Protein AF-A0A5E5P3U2-F1 (afdb_monomer_lite)

Organism: NCBI:txid93218

Foldseek 3Di:
DVPVVVVVVVVVVPDPDPPPQDDDPNHGVVVVVVVVVVVVVVVVVVVCCCCVPVPVPPPPD

Sequence (61 aa):
MRHAELGIESIKVVPAAPVPMMTLMGYSVADWASAATLLYVVMLACHYIYKNFIKPSGKEE

Radius of gyration: 24.67 Å; chains: 1; bounding box: 39×22×72 Å

Structure (mmCIF, N/CA/C/O backbone):
data_AF-A0A5E5P3U2-F1
#
_entry.id   AF-A0A5E5P3U2-F1
#
loop_
_atom_site.group_PDB
_atom_site.id
_atom_site.type_symbol
_atom_site.label_atom_id
_atom_site.label_alt_id
_atom_site.label_comp_id
_atom_site.label_asym_id
_atom_site.label_entity_id
_atom_site.label_seq_id
_atom_site.pdbx_PDB_ins_code
_atom_site.Cartn_x
_atom_site.Cartn_y
_atom_site.Cartn_z
_atom_site.occupancy
_atom_site.B_iso_or_equiv
_atom_site.auth_seq_id
_atom_site.auth_comp_id
_atom_site.auth_asym_id
_atom_site.auth_atom_id
_atom_site.pdbx_PDB_model_num
ATOM 1 N N . MET A 1 1 ? -12.088 5.748 -51.125 1.00 50.78 1 MET A N 1
ATOM 2 C CA . MET A 1 1 ? -12.642 5.196 -49.868 1.00 50.78 1 MET A CA 1
ATOM 3 C C . MET A 1 1 ? -12.248 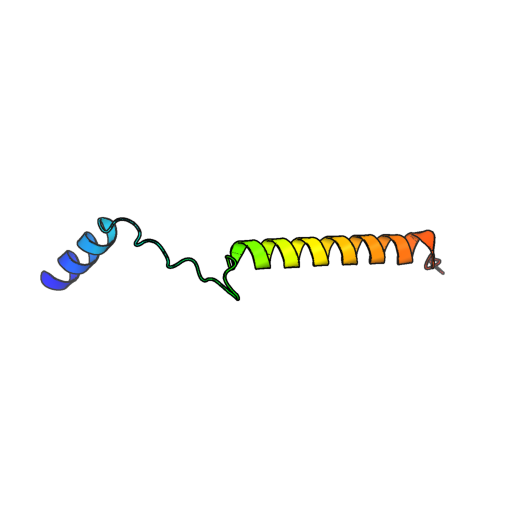3.738 -49.574 1.00 50.78 1 MET A C 1
ATOM 5 O O . MET A 1 1 ? -12.579 3.285 -48.501 1.00 50.78 1 MET A O 1
ATOM 9 N N . ARG A 1 2 ? -11.482 3.012 -50.415 1.00 51.81 2 ARG A N 1
ATOM 10 C CA . ARG A 1 2 ? -11.080 1.610 -50.118 1.00 51.81 2 ARG A CA 1
ATOM 11 C C . ARG A 1 2 ? -9.835 1.437 -49.233 1.00 51.81 2 ARG A C 1
ATOM 13 O O . ARG A 1 2 ? -9.618 0.364 -48.693 1.00 51.81 2 ARG A O 1
ATOM 20 N N . HIS A 1 3 ? -9.003 2.470 -49.088 1.00 52.25 3 HIS A N 1
ATOM 21 C CA . HIS A 1 3 ? -7.739 2.367 -48.340 1.00 52.25 3 HIS A CA 1
ATOM 22 C C . HIS A 1 3 ? -7.898 2.570 -46.829 1.00 52.25 3 HIS A C 1
ATOM 24 O O . HIS A 1 3 ? -7.081 2.073 -46.064 1.00 52.25 3 HIS A O 1
ATOM 30 N N . ALA A 1 4 ? -8.946 3.281 -46.398 1.00 52.97 4 ALA A N 1
ATOM 31 C CA . ALA A 1 4 ? -9.209 3.516 -44.980 1.00 52.97 4 ALA A CA 1
ATOM 32 C C . ALA A 1 4 ? -9.765 2.260 -44.286 1.00 52.97 4 ALA A C 1
ATOM 34 O O . ALA A 1 4 ? -9.396 1.979 -43.153 1.00 52.97 4 ALA A O 1
ATOM 35 N N . GLU A 1 5 ? -10.590 1.468 -44.979 1.00 52.28 5 GLU A N 1
ATOM 36 C CA . GLU A 1 5 ? -11.188 0.245 -44.422 1.00 52.28 5 GLU A CA 1
ATOM 37 C C . GLU A 1 5 ? -10.154 -0.880 -44.229 1.00 52.28 5 GLU A C 1
ATOM 39 O O . GLU A 1 5 ? -10.128 -1.510 -43.174 1.00 52.28 5 GLU A O 1
ATOM 44 N N . LEU A 1 6 ? -9.207 -1.037 -45.165 1.00 54.50 6 LEU A N 1
ATOM 45 C CA . LEU A 1 6 ? -8.079 -1.982 -45.050 1.00 54.50 6 LEU A CA 1
ATOM 46 C C . LEU A 1 6 ? -7.150 -1.685 -43.853 1.00 54.50 6 LEU A C 1
ATOM 48 O O . LEU A 1 6 ? -6.538 -2.591 -43.281 1.00 54.50 6 LEU A O 1
ATOM 52 N N . GLY A 1 7 ? -7.053 -0.418 -43.442 1.00 52.31 7 GLY A N 1
ATOM 53 C CA . GLY A 1 7 ? -6.297 -0.017 -42.253 1.00 52.31 7 GLY A CA 1
ATOM 54 C C . GLY A 1 7 ? -6.991 -0.388 -40.940 1.00 52.31 7 GLY A C 1
ATOM 55 O O . GLY A 1 7 ? -6.322 -0.630 -39.942 1.00 52.31 7 GLY A O 1
ATOM 56 N N . ILE A 1 8 ? -8.323 -0.482 -40.930 1.00 55.16 8 ILE A N 1
ATOM 57 C CA . ILE A 1 8 ? -9.101 -0.788 -39.719 1.00 55.16 8 ILE A CA 1
ATOM 58 C C . ILE A 1 8 ? -9.187 -2.301 -39.489 1.00 55.16 8 ILE A C 1
ATOM 60 O O . ILE A 1 8 ? -9.129 -2.757 -38.345 1.00 55.16 8 ILE A O 1
ATOM 64 N N . GLU A 1 9 ? -9.274 -3.099 -40.555 1.00 53.66 9 GLU A N 1
ATOM 65 C CA . GLU A 1 9 ? -9.306 -4.563 -40.440 1.00 53.66 9 GLU A CA 1
ATOM 66 C C . GLU A 1 9 ? -7.962 -5.160 -40.010 1.00 53.66 9 GLU A C 1
ATOM 68 O O . GLU A 1 9 ? -7.939 -6.154 -39.288 1.00 53.66 9 GLU A O 1
ATOM 73 N N . SER A 1 10 ? -6.842 -4.523 -40.362 1.00 52.25 10 SER A N 1
ATOM 74 C CA . SER A 1 10 ? -5.515 -4.982 -39.934 1.00 52.25 10 SER A CA 1
ATOM 75 C C . SER A 1 10 ? -5.255 -4.748 -38.442 1.00 52.25 10 SER A C 1
ATOM 77 O O . SER A 1 10 ? -4.613 -5.583 -37.813 1.00 52.25 10 SER A O 1
ATOM 79 N N . ILE A 1 11 ? -5.833 -3.707 -37.828 1.00 54.12 11 ILE A N 1
ATOM 80 C CA . ILE A 1 11 ? -5.716 -3.448 -36.378 1.00 54.12 11 ILE A CA 1
ATOM 81 C C . ILE A 1 11 ? -6.384 -4.554 -35.546 1.00 54.12 11 ILE A C 1
ATOM 83 O O . ILE A 1 11 ? -5.927 -4.851 -34.445 1.00 54.12 11 ILE A O 1
ATOM 87 N N . LYS A 1 12 ? -7.432 -5.208 -36.067 1.00 54.03 12 LYS A N 1
ATOM 88 C CA . LYS A 1 12 ? -8.119 -6.305 -35.359 1.00 54.03 12 LYS A CA 1
ATOM 89 C C . LYS A 1 12 ? -7.320 -7.611 -35.320 1.00 54.03 12 LYS A C 1
ATOM 91 O O . LYS A 1 12 ? -7.623 -8.465 -34.494 1.00 54.03 12 LYS A O 1
ATOM 96 N N . VAL A 1 13 ? -6.341 -7.777 -36.211 1.00 56.53 13 VAL A N 1
ATOM 97 C CA . VAL A 1 13 ? -5.572 -9.025 -36.383 1.00 56.53 13 VAL A CA 1
ATOM 98 C C . VAL A 1 13 ? -4.151 -8.901 -35.824 1.00 56.53 13 VAL A C 1
ATOM 100 O O . VAL A 1 13 ? -3.427 -9.891 -35.741 1.00 56.53 13 VAL A O 1
ATOM 103 N N . VAL A 1 14 ? -3.741 -7.706 -35.388 1.00 55.75 14 VAL A N 1
ATOM 104 C CA . VAL A 1 14 ? -2.470 -7.544 -34.681 1.00 55.75 14 VAL A CA 1
ATOM 105 C C . VAL A 1 14 ? -2.609 -8.224 -33.313 1.00 55.75 14 VAL A C 1
ATOM 107 O O . VAL A 1 14 ? -3.472 -7.815 -32.530 1.00 55.75 14 VAL A O 1
ATOM 110 N N . PRO A 1 15 ? -1.803 -9.258 -32.996 1.00 54.06 15 PRO A N 1
ATOM 111 C CA . PRO A 1 15 ? -1.766 -9.797 -31.643 1.00 54.06 15 PRO A CA 1
ATOM 112 C C . PRO A 1 15 ? -1.462 -8.628 -30.716 1.00 54.06 15 PRO A C 1
ATOM 114 O O . PRO A 1 15 ? -0.528 -7.884 -31.010 1.00 54.06 15 PRO A O 1
ATOM 117 N N . ALA A 1 16 ? -2.282 -8.439 -29.673 1.00 61.75 16 ALA A N 1
ATOM 118 C CA . ALA A 1 16 ? -2.141 -7.355 -28.706 1.00 61.75 16 ALA A CA 1
ATOM 119 C C . ALA A 1 16 ? -0.655 -7.172 -28.405 1.00 61.75 16 ALA A C 1
ATOM 121 O O . ALA A 1 16 ? -0.039 -8.044 -27.788 1.00 61.75 16 ALA A O 1
ATOM 122 N N . ALA A 1 17 ? -0.068 -6.108 -28.969 1.00 56.97 17 ALA A N 1
ATOM 123 C CA . ALA A 1 17 ? 1.359 -5.881 -28.851 1.00 56.97 17 ALA A CA 1
ATOM 124 C C . ALA A 1 17 ? 1.656 -5.919 -27.353 1.00 56.97 17 ALA A C 1
ATOM 126 O O . ALA A 1 17 ? 0.881 -5.314 -26.602 1.00 56.97 17 ALA A O 1
ATOM 127 N N . PRO A 1 18 ? 2.674 -6.672 -26.900 1.00 54.53 18 PRO A N 1
ATOM 128 C CA . PRO A 1 18 ? 2.969 -6.768 -25.483 1.00 54.53 18 PRO A CA 1
ATOM 129 C C . PRO A 1 18 ? 3.136 -5.342 -24.980 1.00 54.53 18 PRO A C 1
ATOM 131 O O . PRO A 1 18 ? 4.078 -4.649 -25.366 1.00 54.53 18 PRO A O 1
ATOM 134 N N . VAL A 1 19 ? 2.149 -4.875 -24.209 1.00 59.69 19 VAL A N 1
ATOM 135 C CA . VAL A 1 19 ? 2.180 -3.545 -23.618 1.00 59.69 19 VAL A CA 1
ATOM 136 C C . VAL A 1 19 ? 3.466 -3.542 -22.813 1.00 59.69 19 VAL A C 1
ATO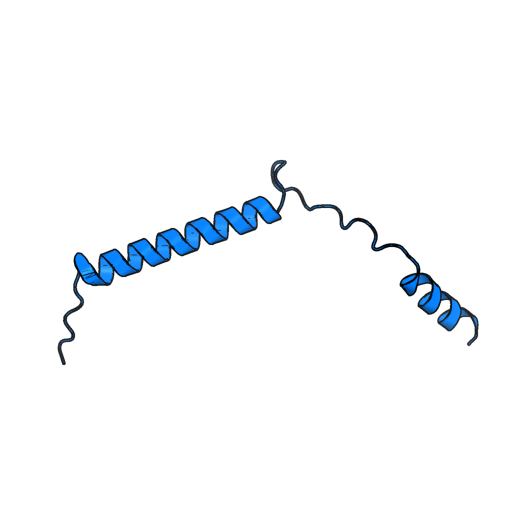M 138 O O . VAL A 1 19 ? 3.610 -4.421 -21.957 1.00 59.69 19 VAL A O 1
ATOM 141 N N . PRO A 1 20 ? 4.436 -2.664 -23.124 1.00 58.25 20 PRO A N 1
ATOM 142 C CA . PRO A 1 20 ? 5.690 -2.654 -22.400 1.00 58.25 20 PRO A CA 1
ATOM 143 C C . PRO A 1 20 ? 5.331 -2.506 -20.928 1.00 58.25 20 PRO A C 1
ATOM 145 O O . PRO A 1 20 ? 4.714 -1.516 -20.533 1.00 58.25 20 PRO A O 1
ATOM 148 N N . MET A 1 21 ? 5.628 -3.552 -20.153 1.00 60.97 21 MET A N 1
ATOM 149 C CA . MET A 1 21 ? 5.411 -3.575 -18.715 1.00 60.97 21 MET A CA 1
ATOM 150 C C . MET A 1 21 ? 6.179 -2.379 -18.177 1.00 60.97 21 MET A C 1
ATOM 152 O O . MET A 1 21 ? 7.408 -2.390 -18.174 1.00 60.97 21 MET A O 1
ATOM 156 N N . MET A 1 22 ? 5.468 -1.304 -17.829 1.00 70.06 22 MET A N 1
ATOM 157 C CA . MET A 1 22 ? 6.110 -0.132 -17.261 1.00 70.06 22 MET A CA 1
ATOM 158 C C . MET A 1 22 ? 6.770 -0.599 -15.972 1.00 70.06 22 MET A C 1
ATOM 160 O O . MET A 1 22 ? 6.103 -1.057 -15.045 1.00 70.06 22 MET A O 1
ATOM 164 N N . THR A 1 23 ? 8.093 -0.549 -15.955 1.00 69.75 23 THR A N 1
ATOM 165 C CA . THR A 1 23 ? 8.886 -0.856 -14.775 1.00 69.75 23 THR A CA 1
ATOM 166 C C . THR A 1 23 ? 9.276 0.449 -14.108 1.00 69.75 23 THR A C 1
ATOM 168 O O . THR A 1 23 ? 9.824 1.336 -14.764 1.00 69.75 23 THR A O 1
ATOM 171 N N . LEU A 1 24 ? 9.047 0.559 -12.807 1.00 68.00 24 LEU A N 1
ATOM 172 C CA . LEU A 1 24 ? 9.536 1.654 -11.981 1.00 68.00 24 LEU A CA 1
ATOM 173 C C . LEU A 1 24 ? 10.582 1.090 -11.014 1.00 68.00 24 LEU A C 1
ATOM 175 O O . LEU A 1 24 ? 10.294 0.168 -10.254 1.00 68.00 24 LEU A O 1
ATOM 179 N N . MET A 1 25 ? 11.807 1.623 -11.064 1.00 77.44 25 MET A N 1
ATOM 180 C CA . MET A 1 25 ? 12.959 1.129 -10.284 1.00 77.44 25 MET A CA 1
ATOM 181 C C . MET A 1 25 ? 13.251 -0.375 -10.465 1.00 77.44 25 MET A C 1
ATOM 183 O O . MET A 1 25 ? 13.703 -1.041 -9.540 1.00 77.44 25 MET A O 1
ATOM 187 N N . GLY A 1 26 ? 12.980 -0.922 -11.653 1.00 77.00 26 GLY A N 1
ATOM 188 C CA . GLY A 1 26 ? 13.186 -2.345 -11.950 1.00 77.00 26 GLY A CA 1
ATOM 189 C C . GLY A 1 26 ? 12.070 -3.279 -11.467 1.00 77.00 26 GLY A C 1
ATOM 190 O O . GLY A 1 26 ? 12.128 -4.466 -11.767 1.00 77.00 26 GLY A O 1
ATOM 191 N N . TYR A 1 27 ? 11.037 -2.759 -10.796 1.00 73.69 27 TYR A N 1
ATOM 192 C CA . TYR A 1 27 ? 9.831 -3.505 -10.421 1.00 73.69 27 TYR A CA 1
ATOM 193 C C . TYR A 1 27 ? 8.671 -3.161 -11.344 1.00 73.69 27 TYR A C 1
ATOM 195 O O . TYR A 1 27 ? 8.594 -2.040 -11.856 1.00 73.69 27 TYR A O 1
ATOM 203 N N . SER A 1 28 ? 7.752 -4.102 -11.555 1.00 78.12 28 SER A N 1
ATOM 204 C CA . SER A 1 28 ? 6.559 -3.827 -12.352 1.00 78.12 28 SER A CA 1
ATOM 205 C C . SER A 1 28 ? 5.721 -2.740 -11.674 1.00 78.12 28 SER A C 1
ATOM 207 O O . SER A 1 28 ? 5.572 -2.728 -10.453 1.00 78.12 28 SER A O 1
ATOM 209 N N . VAL A 1 29 ? 5.111 -1.836 -12.445 1.00 78.94 29 VAL A N 1
ATOM 210 C CA . VAL A 1 29 ? 4.097 -0.905 -11.913 1.00 78.94 29 VAL A CA 1
ATOM 211 C C . VAL A 1 29 ? 2.963 -1.664 -11.208 1.00 78.94 29 VAL A C 1
ATOM 213 O O . VAL A 1 29 ? 2.392 -1.148 -10.251 1.00 78.94 29 VAL A O 1
ATOM 216 N N . ALA A 1 30 ? 2.682 -2.909 -11.606 1.00 81.88 30 ALA A N 1
ATOM 217 C CA . ALA A 1 30 ? 1.732 -3.772 -10.905 1.00 81.88 30 ALA A CA 1
ATOM 218 C C . ALA A 1 30 ? 2.171 -4.101 -9.463 1.00 81.88 30 ALA A C 1
ATOM 220 O O . ALA A 1 30 ? 1.331 -4.126 -8.560 1.00 81.88 30 ALA A O 1
ATOM 221 N N . ASP A 1 31 ? 3.473 -4.288 -9.224 1.00 84.06 31 ASP A N 1
ATOM 222 C CA . ASP A 1 31 ? 4.014 -4.518 -7.878 1.00 84.06 31 ASP A CA 1
ATOM 223 C C . ASP A 1 31 ? 3.858 -3.261 -7.019 1.00 84.06 31 ASP 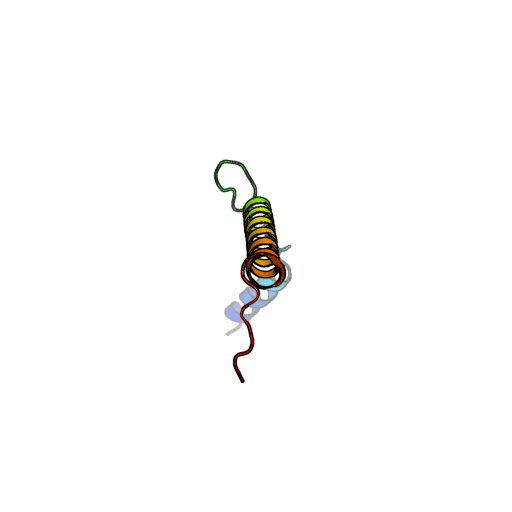A C 1
ATOM 225 O O . ASP A 1 31 ? 3.428 -3.333 -5.868 1.00 84.06 31 ASP A O 1
ATOM 229 N N . TRP A 1 32 ? 4.109 -2.087 -7.603 1.00 86.62 32 TRP A N 1
ATOM 230 C CA . TRP A 1 32 ? 3.902 -0.801 -6.935 1.00 86.62 32 TRP A CA 1
ATOM 231 C C . TRP A 1 32 ? 2.432 -0.521 -6.625 1.00 86.62 32 TRP A C 1
ATOM 233 O O . TRP A 1 32 ? 2.114 -0.055 -5.531 1.00 86.62 32 TRP A O 1
ATOM 243 N N . ALA A 1 33 ? 1.524 -0.837 -7.550 1.00 85.81 33 ALA A N 1
ATOM 244 C CA . ALA A 1 33 ? 0.086 -0.718 -7.326 1.00 85.81 33 ALA A CA 1
ATOM 245 C C . ALA A 1 33 ? -0.381 -1.654 -6.200 1.00 85.81 33 ALA A C 1
ATOM 247 O O . ALA A 1 33 ? -1.168 -1.254 -5.337 1.00 85.81 33 ALA A O 1
ATOM 248 N N . SER A 1 34 ? 0.153 -2.876 -6.160 1.00 88.88 34 SER A N 1
ATOM 249 C CA . SER A 1 34 ? -0.136 -3.845 -5.099 1.00 88.88 34 SER A CA 1
ATOM 250 C C . SER A 1 34 ? 0.388 -3.359 -3.744 1.00 88.88 34 SER A C 1
ATOM 252 O O . SER A 1 34 ? -0.346 -3.382 -2.755 1.00 88.88 34 SER A O 1
ATOM 254 N N . ALA A 1 35 ? 1.614 -2.831 -3.701 1.00 89.88 35 ALA A N 1
ATOM 255 C CA . ALA A 1 35 ? 2.215 -2.263 -2.496 1.00 89.88 35 ALA A CA 1
ATOM 256 C C . ALA A 1 35 ? 1.445 -1.036 -1.977 1.00 89.88 35 ALA A C 1
ATOM 258 O O . ALA A 1 35 ? 1.170 -0.941 -0.780 1.00 89.88 35 ALA A O 1
ATOM 259 N N . ALA A 1 36 ? 1.044 -0.122 -2.866 1.00 91.19 36 ALA A N 1
ATOM 260 C CA . ALA A 1 36 ? 0.234 1.043 -2.511 1.00 91.19 36 ALA A CA 1
ATOM 261 C C . ALA A 1 36 ? -1.138 0.633 -1.956 1.00 91.19 36 ALA A C 1
ATOM 263 O O . ALA A 1 36 ? -1.599 1.190 -0.959 1.00 91.19 36 ALA A O 1
ATOM 264 N N . THR A 1 37 ? -1.766 -0.378 -2.561 1.00 93.06 37 THR A N 1
ATOM 265 C CA . THR A 1 37 ? -3.043 -0.924 -2.084 1.00 93.06 37 THR A CA 1
ATOM 266 C C . THR A 1 37 ? -2.895 -1.533 -0.692 1.00 93.06 37 THR A C 1
ATOM 268 O O . THR A 1 37 ? -3.704 -1.257 0.194 1.00 93.06 37 THR A O 1
ATOM 271 N N . LEU A 1 38 ? -1.834 -2.309 -0.465 1.00 93.00 38 LEU A N 1
ATOM 272 C CA . LEU A 1 38 ? -1.549 -2.906 0.837 1.00 93.00 38 LEU A CA 1
ATOM 273 C C . LEU A 1 38 ? -1.314 -1.832 1.907 1.00 93.00 38 LEU A C 1
ATOM 275 O O . LEU A 1 38 ? -1.903 -1.907 2.985 1.00 93.00 38 LEU A O 1
ATOM 279 N N . LEU A 1 39 ? -0.525 -0.800 1.593 1.00 94.88 39 LEU A N 1
ATOM 280 C CA . LEU A 1 39 ? -0.303 0.339 2.486 1.00 94.88 39 LEU A CA 1
ATOM 281 C C . LEU A 1 39 ? -1.624 1.030 2.848 1.00 94.88 39 LEU A C 1
ATOM 283 O O . LEU A 1 39 ? -1.873 1.311 4.021 1.00 94.8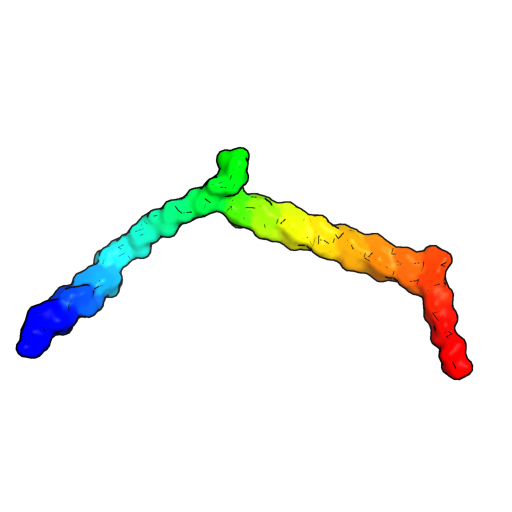8 39 LEU A O 1
ATOM 287 N N . TYR A 1 40 ? -2.479 1.273 1.854 1.00 92.75 40 TYR A N 1
ATOM 288 C CA . TYR A 1 40 ? -3.775 1.908 2.057 1.00 92.75 40 TYR A CA 1
ATOM 289 C C . TYR A 1 40 ? -4.674 1.090 2.991 1.00 92.75 40 TYR A C 1
ATOM 291 O O . TYR A 1 40 ? -5.227 1.638 3.944 1.00 92.75 40 TYR A O 1
ATOM 299 N N . VAL A 1 41 ? -4.775 -0.224 2.775 1.00 94.88 41 VAL A N 1
ATOM 300 C CA . VAL A 1 41 ? -5.579 -1.116 3.626 1.00 94.88 41 VAL A CA 1
ATOM 301 C C . VAL A 1 41 ? -5.049 -1.142 5.060 1.00 94.88 41 VAL A C 1
ATOM 303 O O . VAL A 1 41 ? -5.840 -1.060 6.000 1.00 94.88 41 VAL A O 1
ATOM 306 N N . VAL A 1 42 ? -3.726 -1.194 5.249 1.00 95.50 42 VAL A N 1
ATOM 307 C CA . VAL A 1 42 ? -3.107 -1.141 6.584 1.00 95.50 42 VAL A CA 1
ATOM 308 C C . VAL A 1 42 ? -3.414 0.188 7.273 1.00 95.50 42 VAL A C 1
ATOM 310 O O . VAL A 1 42 ? -3.832 0.187 8.430 1.00 95.50 42 VAL A O 1
ATOM 313 N N . MET A 1 43 ? -3.284 1.318 6.571 1.00 93.94 43 MET A N 1
ATOM 314 C CA . MET A 1 43 ? -3.648 2.627 7.123 1.00 93.94 43 MET A CA 1
ATOM 315 C C . MET A 1 43 ? -5.125 2.691 7.512 1.00 93.94 43 MET A C 1
ATOM 317 O O . MET A 1 43 ? -5.450 3.211 8.579 1.00 93.94 43 MET A O 1
ATOM 321 N N . LEU A 1 44 ? -6.016 2.138 6.686 1.00 92.19 44 LEU A N 1
ATOM 322 C CA . LEU A 1 44 ? -7.450 2.108 6.958 1.00 92.19 44 LEU A CA 1
ATOM 323 C C . LEU A 1 44 ? -7.769 1.252 8.191 1.00 92.19 44 LEU A C 1
ATOM 325 O O . LEU A 1 44 ? -8.532 1.677 9.059 1.00 92.19 44 LEU A O 1
ATOM 329 N N . ALA A 1 45 ? -7.136 0.083 8.310 1.00 91.00 45 ALA A N 1
ATOM 330 C CA . ALA A 1 45 ? -7.262 -0.791 9.470 1.00 91.00 45 ALA A CA 1
ATOM 331 C C . ALA A 1 45 ? -6.736 -0.111 10.744 1.00 91.00 45 ALA A C 1
ATOM 333 O O . ALA A 1 45 ? -7.433 -0.080 11.757 1.00 91.00 45 ALA A O 1
ATOM 334 N N . CYS A 1 46 ? -5.552 0.507 10.689 1.00 90.81 46 CYS A N 1
ATOM 335 C CA . CYS A 1 46 ? -5.007 1.287 11.799 1.00 90.81 46 CYS A CA 1
ATOM 336 C C . CYS A 1 46 ? -5.927 2.451 12.181 1.00 90.81 46 CYS A C 1
ATOM 338 O O . CYS A 1 46 ? -6.154 2.677 13.368 1.00 90.81 46 CYS A O 1
ATOM 340 N N . HIS A 1 47 ? -6.490 3.165 11.203 1.00 88.06 47 HIS A N 1
ATOM 341 C CA . HIS A 1 47 ? -7.424 4.258 11.454 1.00 88.06 47 HIS A CA 1
ATOM 342 C C . HIS A 1 47 ? -8.696 3.765 12.148 1.00 88.06 47 HIS A C 1
ATOM 344 O O . HIS A 1 47 ? -9.134 4.368 13.128 1.00 88.06 47 HIS A O 1
ATOM 350 N N . TYR A 1 48 ? -9.260 2.650 11.683 1.00 86.81 48 TYR A N 1
ATOM 351 C CA . TYR A 1 48 ? -10.435 2.034 12.289 1.00 86.81 48 TYR A CA 1
ATOM 352 C C . TYR A 1 48 ? -10.157 1.586 13.726 1.00 86.81 48 TYR A C 1
ATOM 354 O O . TYR A 1 48 ? -10.914 1.917 14.637 1.00 86.81 48 TYR A O 1
ATOM 362 N N . ILE A 1 49 ? -9.032 0.903 13.952 1.00 87.44 49 ILE A N 1
ATOM 363 C CA . ILE A 1 49 ? -8.625 0.466 15.291 1.00 87.44 49 ILE A CA 1
ATOM 364 C C . ILE A 1 49 ? -8.424 1.679 16.207 1.00 87.44 49 ILE A C 1
ATOM 366 O O . ILE A 1 49 ? -8.927 1.702 17.330 1.00 87.44 49 ILE A O 1
ATOM 370 N N . TYR A 1 50 ? -7.749 2.720 15.721 1.00 83.38 50 TYR A N 1
ATOM 371 C CA . TYR A 1 50 ? -7.522 3.946 16.478 1.00 83.38 50 TYR A CA 1
ATOM 372 C C . TYR A 1 50 ? -8.839 4.634 16.866 1.00 83.38 50 TYR A C 1
ATOM 374 O O . TYR A 1 50 ? -9.030 4.989 18.030 1.00 83.38 50 TYR A O 1
ATOM 382 N N . LYS A 1 51 ? -9.770 4.777 15.917 1.00 77.00 51 LYS A N 1
ATOM 383 C CA . LYS A 1 51 ? -11.087 5.395 16.136 1.00 77.00 51 LYS A CA 1
ATOM 384 C C . LYS A 1 51 ? -12.025 4.568 17.013 1.00 77.00 51 LYS A C 1
ATOM 386 O O . LYS A 1 51 ? -12.877 5.145 17.678 1.00 77.00 51 LYS A O 1
ATOM 391 N N . ASN A 1 52 ? -11.913 3.244 16.991 1.00 74.69 52 ASN A N 1
ATOM 392 C CA . ASN A 1 52 ? -12.845 2.374 17.704 1.00 74.69 52 ASN A CA 1
ATOM 393 C C . ASN A 1 52 ? -12.344 1.977 19.101 1.00 74.69 52 ASN A C 1
ATOM 395 O O . ASN A 1 52 ? -13.152 1.829 20.011 1.00 74.69 52 ASN A O 1
ATOM 399 N N . PHE A 1 53 ? -11.028 1.820 19.286 1.00 73.81 53 PHE A N 1
ATOM 400 C CA . PHE A 1 53 ? -10.454 1.287 20.529 1.00 73.81 53 PHE A CA 1
ATOM 401 C C . PHE A 1 53 ? -9.629 2.299 21.328 1.00 73.81 53 PHE A C 1
ATOM 403 O O . PHE A 1 53 ? -9.658 2.256 22.553 1.00 73.81 53 PHE A O 1
ATOM 410 N N . ILE A 1 54 ? -8.885 3.196 20.671 1.00 71.44 54 ILE A N 1
ATOM 411 C CA . ILE A 1 54 ? -7.958 4.112 21.368 1.00 71.44 54 ILE A CA 1
ATOM 412 C C . ILE A 1 54 ? -8.635 5.441 21.687 1.00 71.44 54 ILE A C 1
ATOM 414 O O . ILE A 1 54 ? -8.528 5.957 22.797 1.00 71.44 54 ILE A O 1
ATOM 418 N N . LYS A 1 55 ? -9.351 5.999 20.715 1.00 59.25 55 LYS A N 1
ATOM 419 C CA . LYS A 1 55 ? -10.191 7.175 20.901 1.00 59.25 55 LYS A CA 1
ATOM 420 C C . LYS A 1 55 ? -11.601 6.796 20.483 1.00 59.25 55 LYS A C 1
ATOM 422 O O . LYS A 1 55 ? -11.971 7.166 19.367 1.00 59.25 55 LYS A O 1
ATOM 427 N N . PRO A 1 56 ? -12.362 6.061 21.324 1.00 59.34 56 PRO A N 1
ATOM 428 C CA . PRO A 1 56 ? -13.782 5.881 21.085 1.00 59.34 56 PRO A CA 1
ATOM 429 C C . PRO A 1 56 ? -14.351 7.289 20.995 1.00 59.34 56 PRO A C 1
ATOM 431 O O . PRO A 1 56 ? -14.400 8.023 21.981 1.00 59.34 56 PRO A O 1
ATOM 434 N N . SER A 1 57 ? -14.650 7.725 19.774 1.00 61.34 57 SER A N 1
ATOM 435 C CA . SER A 1 57 ? -15.389 8.954 19.572 1.00 61.34 57 SER A CA 1
ATOM 436 C C . SER A 1 57 ? -16.751 8.628 20.144 1.00 61.34 57 SER A C 1
ATOM 438 O O . SER A 1 57 ? -17.559 7.990 19.470 1.00 61.34 57 SER A O 1
ATOM 440 N N . GLY A 1 58 ? -16.943 8.957 21.423 1.00 58.31 58 GLY A N 1
ATOM 441 C CA . GLY A 1 58 ? -18.252 8.971 22.033 1.00 58.31 58 GLY A CA 1
ATOM 442 C C . GLY A 1 58 ? -19.155 9.661 21.031 1.00 58.31 58 GLY A C 1
ATOM 443 O O . GLY A 1 58 ? -18.863 10.769 20.575 1.00 58.31 58 GLY A O 1
ATOM 444 N N . LYS A 1 59 ? -20.186 8.947 20.594 1.00 57.50 59 LYS A N 1
ATOM 445 C CA . LYS A 1 59 ? -21.380 9.619 20.125 1.00 57.50 59 LYS A CA 1
ATOM 446 C C . LYS A 1 59 ? -21.881 10.367 21.357 1.00 57.50 59 LYS A C 1
ATOM 448 O O . LYS A 1 59 ? -22.562 9.784 22.189 1.00 57.50 59 LYS A O 1
ATOM 453 N N . GLU A 1 60 ? -21.402 11.589 21.543 1.00 53.75 60 GLU A N 1
ATOM 454 C CA . GLU A 1 60 ? -22.192 12.604 22.218 1.00 53.75 60 GLU A CA 1
ATOM 455 C C . GLU A 1 60 ? -23.337 12.873 21.234 1.00 53.75 60 GLU A C 1
ATOM 457 O O . GLU A 1 60 ? -23.172 13.602 20.254 1.00 53.75 60 GLU A O 1
ATOM 462 N N . GLU A 1 61 ? -24.406 12.082 21.386 1.00 50.31 61 GLU A N 1
ATOM 463 C CA . GLU A 1 61 ? -25.751 12.474 20.956 1.00 50.31 61 GLU A CA 1
ATOM 464 C C . GLU A 1 61 ? -26.173 13.746 21.695 1.00 50.31 61 GLU A C 1
ATOM 466 O O . GLU A 1 61 ? -25.853 13.861 22.903 1.00 50.31 61 GLU A O 1
#

Secondary structure (DSSP, 8-state):
-HHHHHHHHHHTTS--------EETTEEHHHHHHHHHHHHHHHHHHHHHIIIIIS------

pLDDT: mean 70.99, std 15.7, range [50.31, 95.5]

=== Feature glossary ===
The record interleaves many kinds of information about one protein. Here is each kind framed as the question it answers.

Q: What known structures does this most resemble?
A: Structural nearest neighbors (via Foldseek easy-search vs the PDB). Reported per hit: target PDB id, E-value, and alignment TM-score. A TM-score above ~0.5 is the conventional threshold for 'same fold'.

Q: Where is each backbone atom in 3D?
A: The mmCIF table is the protein's shape written out atom by atom. For each backbone N, Cα, C, and carbonyl O, it records an (x, y, z) coordinate triple in Å plus the residue type, chain letter, and residue number.

Q: What are the backbone torsion angles?
A: The φ/ψ torsion pair specifies the backbone conformation at each residue. φ rotates about the N–Cα bond, ψ about the Cα–C bond. Steric clashes forbid most of the (φ, ψ) plane — the allowed regions (α-helix basin, β-sheet basin, left-handed helix) are the Ramachandran-allowed regions.

Q: Which residues are buried vs exposed?
A: Solvent-accessible surface area (SASA) is the area in Å² traced out by the centre of a 1.4 Å probe sphere (a water molecule) rolled over t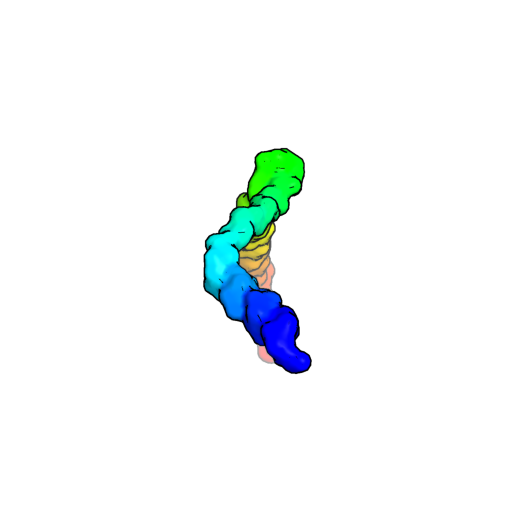he protein's van der Waals surface (Shrake–Rupley / Lee–Richards construction). Buried residues have near-zero SASA; fully exposed residues can exceed 200 Å². The total SASA scales roughly with the number of surface residues.

Q: How confident is the AlphaFold model at each residue?
A: pLDDT is the predicted lDDT-Cα score: AlphaFold's confidence that the local environment of each residue (all inter-atomic distances within 15 Å) is correctly placed. It is a per-residue number between 0 and 100, with higher meaning more reliable.

Q: What does the local fold look like, residue by residue?
A: 3Di is Foldseek's structural alphabet. Each residue is assigned one of twenty discrete states based on how its Cα sits relative to its spatial (not sequential) neighbors. Aligning 3Di strings finds structural homologs roughly as well as full 3D superposition, but orders of magnitude faster.

Q: How big and how compact is the whole molecule?
A: Radius of gyration (Rg) is the root-mean-square distance of Cα atoms from their centroid — a single number for overall size and compactness. A globular domain of N residues has Rg ≈ 2.2·N^0.38 Å; an extended or disordered chain has a much larger Rg. The Cα contact count is the number of residue pairs whose Cα atoms are within 8 Å and are more than four positions apart in sequence — a standard proxy for tertiary packing density. The bounding box is the smallest axis-aligned box enclosing all Cα atoms.

Q: Which residues are in helices, strands, or loops?
A: DSSP 8-state secondary structure assigns each residue one of H (α-helix), G (3₁₀-helix), I (π-helix), E (extended β-strand), B (isolated β-bridge), T (hydrogen-bonded turn), S (bend), or '-' (coil). The assignment is computed from backbone hydrogen-bond geometry via the Kabsch–Sander algorithm.

Q: How mobile is each atom in the crystal?
A: Crystallographic B-factors measure how much each atom's electron density is smeared out, in Å². They rise in mobile loops and surface residues and fall in the buried interior. In AlphaFold models this column is repurposed to hold pLDDT instead.

Q: What if only a Cα trace is available?
A: P-SEA three-state annotation labels each residue as helix, strand, or coil based purely on the geometry of the Cα trace. It serves as a fallback when the full backbone (and thus DSSP) is unavailable.

Q: What family and function is it annotated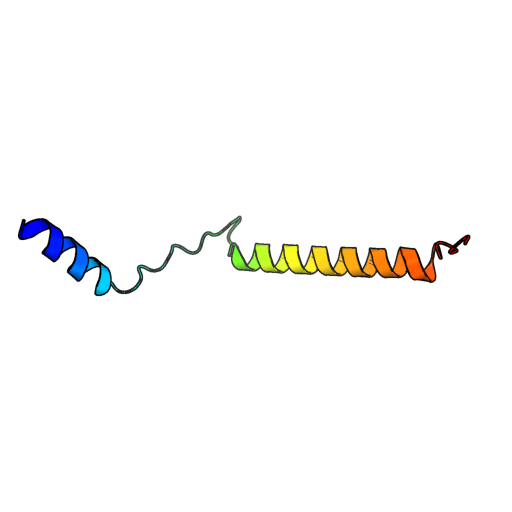 with?
A: Database cross-references. InterPro integrates a dozen domain/family signature databases into unified entries with residue-range hits. GO terms attach function/process/location labels with evidence codes. CATH codes position the fold in a four-level structural taxonomy. Organism is the NCBI-taxonomy species name.

Q: Are the domains correctly placed relative to each other?
A: Predicted Aligned Error (PAE) is an AlphaFold confidence matrix: entry (i, j) is the expected error in the position of residue j, in ångströms, when the prediction is superimposed on the true structure at residue i. Low PAE within a block of residues means that block is internally rigid and well-predicted; high PAE between two blocks means their relative placement is uncertain even if each block individually is confident.

Q: What do the diagnostic plots show?
A: Three diagnostic plots accompany the record. The Cα contact map visualizes the tertiary structure as a 2D adjacency matrix (8 Å cutoff, sequence-local contacts suppressed). The Ramachandran plot shows the distribution of backbone (φ, ψ) torsions, with points in the α and β basins reflecting secondary structure content. The PAE plot shows AlphaFold's inter-residue confidence as a color matrix.

Q: What is the amino-acid chain?
A: Primary structure: the covalent order of the twenty standard amino acids along the backbone. Two proteins with the same sequence will (almost always) fold to the same structure; two with 30% identity often share a fold but not the details.

Q: What do the rendered images show?
A: The six renders are orthographic views along the three Cartesian axes in both directions. Representation (cartoon, sticks, or surface) and color scheme (sequence-rainbow or by-chain) vary across proteins so the training set covers all the common visualization conventions.